Protein AF-A0A0U2ITM9-F1 (afdb_monomer)

Organism: Spalax judaei (NCBI:txid134510)

Solvent-accessible surface area (backbone atoms only — not comparable to full-atom values): 8052 Å² total; per-residue (Å²): 126,64,65,69,54,46,53,53,51,31,52,51,23,56,76,69,66,37,64,71,53,34,49,55,42,42,57,52,49,64,75,64,62,39,60,69,48,23,66,60,51,23,54,50,21,56,75,72,66,37,63,68,51,22,51,52,30,45,52,49,44,23,64,41,36,82,60,22,56,73,24,70,60,50,61,69,50,51,72,68,57,48,34,59,58,56,51,43,88,75,53,60,61,96,44,72,66,56,58,50,51,36,53,51,51,45,28,64,75,43,50,86,76,33,54,76,48,46,63,58,42,53,68,35,34,67,58,89,80,48,57,68,69,58,53,53,53,50,54,65,69,49,86,118

Sequence (144 aa):
MGEKCVLHVMNGAVMYQIDSVVRACSDFLVQQLDPSNAIGIANFAEQIGCSELHQRAREYICMHFGEVAKQEEFFNLSHCQLATLISRDDLNVRCESEVFHACINWVKYDCEQRRFYVQALLRAVRCHSLTPHFLQMQLQKCEI

Foldseek 3Di:
DPLVVLLVQLLVCLVVVVVVSVVVSLVVVLVVQDLQCLLVQLVSCVVSVNVVSNVSSLLVCLQCVLSNLPYPSLLVDDLVRLLVSQLDPSRPDPALVSNLVSLVVSCVVPVVPCVVSNVVSVVSHPCVRPDVVVVVVVCVVPPD

Secondary structure (DSSP, 8-state):
-HHHHHHHHHHHHHHTT-HHHHHHHHHHHHHT--TTTHHHHHHHHHHTT-HHHHHHHHHHHHHTHHHHTTSHHHHTS-HHHHHHHHT-TT---S-HHHHHHHHHHHHHHTHHHHHHHHHHHHHHS-TTTS-HHHHHHHHHHS--

InterPro domains:
  IPR011333 SKP1/BTB/POZ domain superfamily [G3DSA:3.30.710.10] (1-62)
  IPR011705 BTB/Kelch-associated [PF07707] (38-138)
  IPR011705 BTB/Kelch-associated [SM00875] (38-140)
  IPR047098 Kelch-like ECH-associated protein 1, BACK domain [cd18458] (32-122)

Nearest PDB structures (foldseek):
  8h37-assembly1_A  TM=8.378E-01  e=8.425E-07  Homo sapiens
  8h37-assembly1_P  TM=8.377E-01  e=1.384E-06  Homo sapiens
  4ap2-assembly1_A  TM=8.175E-01  e=2.771E-06  Homo sapiens
  3i3n-assembly1_A  TM=8.197E-01  e=1.355E-05  Homo sapiens
  4apf-assembly1_A-2  TM=8.032E-01  e=1.737E-05  Homo sapiens

Structure (mmCIF, N/CA/C/O backbone):
data_AF-A0A0U2ITM9-F1
#
_entry.id   AF-A0A0U2ITM9-F1
#
loop_
_atom_site.group_PDB
_atom_site.id
_atom_site.type_symbol
_atom_site.label_atom_id
_atom_site.label_alt_id
_atom_site.label_comp_id
_atom_site.label_asym_id
_atom_site.label_entity_id
_atom_site.label_seq_id
_atom_site.pdbx_PDB_ins_code
_atom_site.Cartn_x
_atom_site.Cartn_y
_atom_site.Cartn_z
_atom_site.occupancy
_atom_site.B_iso_or_equiv
_atom_site.auth_seq_id
_atom_site.auth_comp_id
_atom_site.auth_asym_id
_atom_site.auth_atom_id
_atom_site.pdbx_PDB_model_num
ATOM 1 N N . MET A 1 1 ? -3.494 18.457 8.605 1.00 48.06 1 MET A N 1
ATOM 2 C CA . MET A 1 1 ? -3.640 18.493 10.086 1.00 48.06 1 MET A CA 1
ATOM 3 C C . MET A 1 1 ? -4.738 17.559 10.613 1.00 48.06 1 MET A C 1
ATOM 5 O O . MET A 1 1 ? -4.616 17.143 11.755 1.00 48.06 1 MET A O 1
ATOM 9 N N . GLY A 1 2 ? -5.762 17.191 9.826 1.00 60.25 2 GLY A N 1
ATOM 10 C CA . GLY A 1 2 ? -6.856 16.320 10.293 1.00 60.25 2 GLY A CA 1
ATOM 11 C C . GLY A 1 2 ? -6.502 14.834 10.450 1.00 60.25 2 GLY A C 1
ATOM 12 O O . GLY A 1 2 ? -6.857 14.238 11.461 1.00 60.25 2 GLY A O 1
ATOM 13 N N . GLU A 1 3 ? -5.751 14.244 9.514 1.00 65.06 3 GLU A N 1
ATOM 14 C CA . GLU A 1 3 ? -5.517 12.786 9.471 1.00 65.06 3 GLU A CA 1
ATOM 15 C C . GLU A 1 3 ? -4.821 12.243 10.725 1.00 65.06 3 GLU A C 1
ATOM 17 O O . GLU A 1 3 ? -5.311 11.303 11.342 1.00 65.06 3 GLU A O 1
ATOM 22 N N . LYS A 1 4 ? -3.734 12.879 11.186 1.00 69.50 4 LYS A N 1
ATOM 23 C CA . LYS A 1 4 ? -3.014 12.443 12.400 1.00 69.50 4 LYS A CA 1
ATOM 24 C C . LYS A 1 4 ? -3.885 12.474 13.662 1.00 69.50 4 LYS A C 1
ATOM 26 O O . LYS A 1 4 ? -3.723 11.620 14.529 1.00 69.50 4 LYS A O 1
ATOM 31 N N . CYS A 1 5 ? -4.815 13.425 13.765 1.00 79.06 5 CYS A N 1
ATOM 32 C CA . CYS A 1 5 ? -5.769 13.457 14.874 1.00 79.06 5 CYS A CA 1
ATOM 33 C C . CYS A 1 5 ? -6.749 12.284 14.798 1.00 79.06 5 CYS A C 1
ATOM 35 O O . CYS A 1 5 ? -7.004 11.648 15.817 1.00 79.06 5 CYS A O 1
ATOM 37 N N . VAL A 1 6 ? -7.253 11.963 13.603 1.00 81.06 6 VAL A N 1
ATOM 38 C CA . VAL A 1 6 ? -8.171 10.831 13.408 1.00 81.06 6 VAL A CA 1
ATOM 39 C C . VAL A 1 6 ? -7.485 9.506 1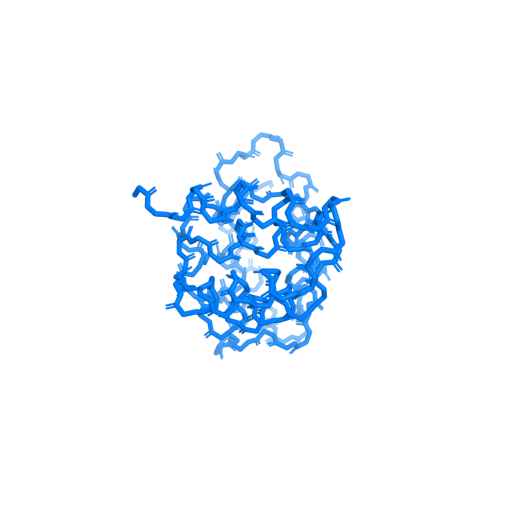3.736 1.00 81.06 6 VAL A C 1
ATOM 41 O O . VAL A 1 6 ? -8.082 8.684 14.423 1.00 81.06 6 VAL A O 1
ATOM 44 N N . LEU A 1 7 ? -6.215 9.324 13.356 1.00 81.75 7 LEU A N 1
ATOM 45 C CA . LEU A 1 7 ? -5.444 8.126 13.714 1.00 81.75 7 LEU A CA 1
ATOM 46 C C . LEU A 1 7 ? -5.304 7.968 15.240 1.00 81.75 7 LEU A C 1
ATOM 48 O O . LEU A 1 7 ? -5.550 6.887 15.772 1.00 81.75 7 LEU A O 1
ATOM 52 N N . HIS A 1 8 ? -4.979 9.037 15.976 1.00 83.06 8 HIS A N 1
ATOM 53 C CA . HIS A 1 8 ? -4.902 8.970 17.442 1.00 83.06 8 HIS A CA 1
ATOM 54 C C . HIS A 1 8 ? -6.253 8.667 18.100 1.00 83.06 8 HIS A C 1
ATOM 56 O O . HIS A 1 8 ? -6.316 7.836 19.007 1.00 83.06 8 HIS A O 1
ATOM 62 N N . VAL A 1 9 ? -7.329 9.309 17.636 1.00 85.19 9 VAL A N 1
ATOM 63 C CA . VAL A 1 9 ? -8.685 9.059 18.150 1.00 85.19 9 VAL A CA 1
ATOM 64 C C . VAL A 1 9 ? -9.106 7.619 17.869 1.00 85.19 9 VAL A C 1
ATOM 66 O O . VAL A 1 9 ? -9.643 6.963 18.757 1.00 85.19 9 VAL A O 1
ATOM 69 N N . MET A 1 10 ? -8.808 7.102 16.676 1.00 82.25 10 MET A N 1
ATOM 70 C CA . MET A 1 10 ? -9.143 5.733 16.297 1.00 82.25 10 MET A CA 1
ATOM 71 C C . MET A 1 10 ? -8.368 4.706 17.124 1.00 82.25 10 MET A C 1
ATOM 73 O O . MET A 1 10 ? -8.965 3.743 17.591 1.00 82.25 10 MET A O 1
ATOM 77 N N . ASN A 1 11 ? -7.075 4.930 17.378 1.00 84.69 11 ASN A N 1
ATOM 78 C CA . ASN A 1 11 ? -6.280 4.053 18.243 1.00 84.69 11 ASN A CA 1
ATOM 79 C C . ASN A 1 11 ? -6.853 4.013 19.673 1.00 84.69 11 ASN A C 1
ATOM 81 O O . ASN A 1 11 ? -7.087 2.938 20.223 1.00 84.69 11 ASN A O 1
ATOM 85 N N . GLY A 1 12 ? -7.186 5.180 20.238 1.00 85.69 12 GLY A N 1
ATOM 86 C CA . GLY A 1 12 ? -7.871 5.256 21.530 1.00 85.69 12 GLY A CA 1
ATOM 87 C C . GLY A 1 12 ? -9.216 4.524 21.516 1.00 85.69 12 GLY A C 1
ATOM 88 O O . GLY A 1 12 ? -9.488 3.715 22.397 1.00 85.69 12 GLY A O 1
ATOM 89 N N . ALA A 1 13 ? -10.042 4.743 20.492 1.00 86.56 13 ALA A N 1
ATOM 90 C CA . ALA A 1 13 ? -11.339 4.084 20.363 1.00 86.56 13 ALA A CA 1
ATOM 91 C C . ALA A 1 13 ? -11.222 2.555 20.275 1.00 86.56 13 ALA A C 1
ATOM 93 O O . ALA A 1 13 ? -12.006 1.861 20.917 1.00 86.56 13 ALA A O 1
ATOM 94 N N . VAL A 1 14 ? -10.232 2.031 19.545 1.00 83.62 14 VAL A N 1
ATOM 95 C CA . VAL A 1 14 ? -9.943 0.589 19.498 1.00 83.62 14 VAL A CA 1
ATOM 96 C C . VAL A 1 14 ? -9.506 0.077 20.871 1.00 83.62 14 VAL A C 1
ATOM 98 O O . VAL A 1 14 ? -10.022 -0.938 21.334 1.00 83.62 14 VAL A O 1
ATOM 101 N N . MET A 1 15 ? -8.616 0.799 21.558 1.00 86.19 15 MET A N 1
ATOM 102 C CA . MET A 1 15 ? -8.139 0.433 22.897 1.00 86.19 15 MET A CA 1
ATOM 103 C C . MET A 1 15 ? -9.277 0.361 23.928 1.00 86.19 15 MET A C 1
ATOM 105 O O . MET A 1 15 ? -9.285 -0.534 24.771 1.00 86.19 15 MET A O 1
ATOM 109 N N . TYR A 1 16 ? -10.250 1.271 23.841 1.00 87.06 16 TYR A N 1
ATOM 110 C CA . TYR A 1 16 ? -11.433 1.309 24.708 1.00 87.06 16 TYR A CA 1
ATOM 111 C C . TYR A 1 16 ? -12.639 0.526 24.155 1.00 87.06 16 TYR A C 1
ATOM 113 O O . TYR A 1 16 ? -13.711 0.582 24.755 1.00 87.06 16 TYR A O 1
ATOM 121 N N . GLN A 1 17 ? -12.484 -0.196 23.037 1.00 82.12 17 GLN A N 1
ATOM 122 C CA . GLN A 1 17 ? -13.539 -0.985 22.379 1.00 82.12 17 GLN A CA 1
ATOM 123 C C . GLN A 1 17 ? -14.813 -0.181 22.052 1.00 82.12 17 GLN A C 1
ATOM 125 O O . GLN A 1 17 ? -15.940 -0.645 22.213 1.00 82.12 17 GLN A O 1
ATOM 130 N N . ILE A 1 18 ? -14.642 1.057 21.583 1.00 87.62 18 ILE A N 1
ATOM 131 C CA . ILE A 1 18 ? -15.742 1.939 21.177 1.00 87.62 18 ILE A CA 1
ATOM 132 C C . ILE A 1 18 ? -15.980 1.785 19.668 1.00 87.62 18 ILE A C 1
ATOM 134 O O . ILE A 1 18 ? -15.571 2.625 18.862 1.00 87.62 18 ILE A O 1
ATOM 138 N N . ASP A 1 19 ? -16.674 0.713 19.275 1.00 82.94 19 ASP A N 1
ATOM 139 C CA . ASP A 1 19 ? -16.913 0.352 17.865 1.00 82.94 19 ASP A CA 1
ATOM 140 C C . ASP A 1 19 ? -17.597 1.443 17.026 1.00 82.94 19 ASP A C 1
ATOM 142 O O . ASP A 1 19 ? -17.445 1.480 15.804 1.00 82.94 19 ASP A O 1
ATOM 146 N N . SER A 1 20 ? -18.384 2.321 17.653 1.00 85.88 20 SER A N 1
ATOM 147 C CA . SER A 1 20 ? -19.063 3.426 16.966 1.00 85.88 20 SER A CA 1
ATOM 148 C C . SER A 1 20 ? -18.078 4.477 16.452 1.00 85.88 20 SER A C 1
ATOM 150 O O . SER A 1 20 ? -18.219 4.957 15.328 1.00 85.88 20 SER A O 1
ATOM 152 N N . VAL A 1 21 ? -17.054 4.800 17.246 1.00 86.44 21 VAL A N 1
ATOM 153 C CA . VAL A 1 21 ? -16.011 5.764 16.873 1.00 86.44 21 VAL A CA 1
ATOM 154 C C . VAL A 1 21 ? -15.044 5.132 15.881 1.00 86.44 21 VAL A C 1
ATOM 156 O O . VAL A 1 21 ? -14.684 5.780 14.904 1.00 86.44 21 VAL A O 1
ATOM 159 N N . VAL A 1 22 ? -14.685 3.856 16.069 1.00 84.75 22 VAL A N 1
ATOM 160 C CA . VAL A 1 22 ? -13.828 3.126 15.119 1.00 84.75 22 VAL A CA 1
ATOM 161 C C . VAL A 1 22 ? -14.449 3.114 13.724 1.00 84.75 22 VAL A C 1
ATOM 163 O O . VAL A 1 22 ? -13.762 3.429 12.757 1.00 84.75 22 VAL A O 1
ATOM 166 N N . ARG A 1 23 ? -15.754 2.833 13.615 1.00 85.12 23 ARG A N 1
ATOM 167 C CA . ARG A 1 23 ? -16.469 2.880 12.331 1.00 85.12 23 ARG A CA 1
ATOM 168 C C . ARG A 1 23 ? -16.474 4.276 11.714 1.00 85.12 23 ARG A C 1
ATOM 170 O O . ARG A 1 23 ? -16.064 4.420 10.571 1.00 85.12 23 ARG A O 1
ATOM 177 N N . ALA A 1 24 ? -16.831 5.307 12.482 1.00 87.56 24 ALA A N 1
ATOM 178 C CA . ALA A 1 24 ? -16.843 6.682 11.980 1.00 87.56 24 ALA A CA 1
ATOM 179 C C . ALA A 1 24 ? -15.453 7.163 11.515 1.00 87.56 24 ALA A C 1
ATOM 181 O O . ALA A 1 24 ? -15.332 7.819 10.480 1.00 87.56 24 ALA A O 1
ATOM 182 N N . CYS A 1 25 ? -14.393 6.823 12.257 1.00 86.75 25 CYS A N 1
ATOM 183 C CA . CYS A 1 25 ? -13.018 7.131 11.870 1.00 86.75 25 CYS A CA 1
ATOM 184 C C . CYS A 1 25 ? -12.576 6.327 10.641 1.00 86.75 25 CYS A C 1
ATOM 186 O O . CYS A 1 25 ? -11.919 6.887 9.768 1.00 86.75 25 CYS A O 1
ATOM 188 N N . SER A 1 26 ? -12.957 5.050 10.550 1.00 87.06 26 SER A N 1
ATOM 189 C CA . SER A 1 26 ? -12.691 4.205 9.383 1.00 87.06 26 SER A CA 1
ATOM 190 C C . SER A 1 26 ? -13.345 4.778 8.126 1.00 87.06 26 SER A C 1
ATOM 192 O O . SER A 1 26 ? -12.657 4.969 7.128 1.00 87.06 26 SER A O 1
ATOM 194 N N . ASP A 1 27 ? -14.630 5.141 8.181 1.00 88.12 27 ASP A N 1
ATOM 195 C CA . ASP A 1 27 ? -15.337 5.770 7.057 1.00 88.12 27 ASP A CA 1
ATOM 196 C C . ASP A 1 27 ? -14.668 7.079 6.620 1.00 88.12 27 ASP A C 1
ATOM 198 O O . ASP A 1 27 ? -14.476 7.322 5.427 1.00 88.12 27 ASP A O 1
ATOM 202 N N . PHE A 1 28 ? -14.246 7.907 7.582 1.00 87.31 28 PHE A N 1
ATOM 203 C CA . PHE A 1 28 ? -13.514 9.136 7.285 1.00 87.31 28 PHE A CA 1
ATOM 204 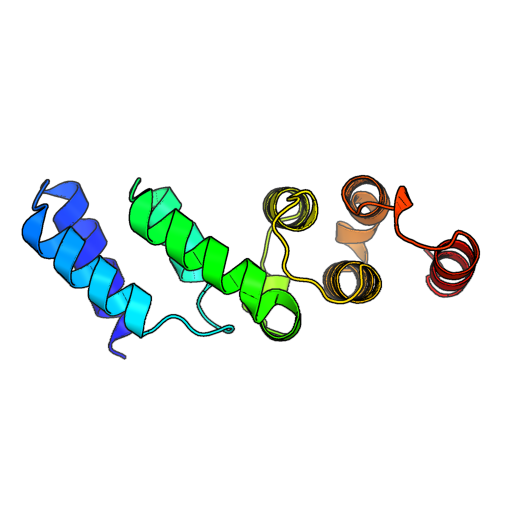C C . PHE A 1 28 ? -12.167 8.857 6.605 1.00 87.31 28 PHE A C 1
ATOM 206 O O . PHE A 1 28 ? -11.830 9.510 5.619 1.00 87.31 28 PHE A O 1
ATOM 213 N N . LEU A 1 29 ? -11.401 7.878 7.099 1.00 86.69 29 LEU A N 1
ATOM 214 C CA . LEU A 1 29 ? -10.111 7.503 6.514 1.00 86.69 29 LEU A CA 1
ATOM 215 C C . LEU A 1 29 ? -10.275 6.924 5.110 1.00 86.69 29 LEU A C 1
ATOM 217 O O . LEU A 1 29 ? -9.486 7.265 4.236 1.00 86.69 29 LEU A O 1
ATOM 221 N N . VAL A 1 30 ? -11.319 6.127 4.863 1.00 87.06 30 VAL A N 1
ATOM 222 C CA . VAL A 1 30 ? -11.635 5.619 3.518 1.00 87.06 30 VAL A CA 1
ATOM 223 C C . VAL A 1 30 ? -11.916 6.769 2.547 1.00 87.06 30 VAL A C 1
ATOM 225 O O . VAL A 1 30 ? -11.454 6.729 1.410 1.00 87.06 30 VAL A O 1
ATOM 228 N N . GLN A 1 31 ? -12.614 7.822 2.983 1.00 87.00 31 GLN A N 1
ATOM 229 C CA . GLN A 1 31 ? -12.859 9.012 2.155 1.00 87.00 31 GLN A CA 1
ATOM 230 C C . GLN A 1 31 ? -11.622 9.898 1.944 1.00 87.00 31 GLN A C 1
ATOM 232 O O . GLN A 1 31 ? -11.630 10.747 1.055 1.00 87.00 31 GLN A O 1
ATOM 237 N N . GLN A 1 32 ? -10.584 9.743 2.765 1.00 87.06 32 GLN A N 1
ATOM 238 C CA . GLN A 1 32 ? -9.324 10.489 2.675 1.00 87.06 32 GLN A CA 1
ATOM 239 C C . GLN A 1 32 ? -8.171 9.643 2.108 1.00 87.06 32 GLN A C 1
ATOM 241 O O . GLN A 1 32 ? -7.022 10.083 2.152 1.00 87.06 32 GLN A O 1
ATOM 246 N N . LEU A 1 33 ? -8.455 8.443 1.586 1.00 87.69 33 LEU A N 1
ATOM 247 C CA . LEU A 1 33 ? -7.454 7.603 0.931 1.00 87.69 33 LEU A CA 1
ATOM 248 C C . LEU A 1 33 ? -6.883 8.317 -0.297 1.00 87.69 33 LEU A C 1
ATOM 250 O O . LEU A 1 33 ? -7.601 8.634 -1.247 1.00 87.69 33 LEU A O 1
ATOM 254 N N . ASP A 1 34 ? -5.573 8.516 -0.268 1.00 89.31 34 ASP A N 1
ATOM 255 C CA . ASP A 1 34 ? -4.768 9.140 -1.308 1.00 89.31 34 ASP A CA 1
ATOM 256 C C . ASP A 1 34 ? -3.558 8.241 -1.617 1.00 89.31 34 ASP A C 1
ATOM 258 O O . ASP A 1 34 ? -3.064 7.545 -0.722 1.00 89.31 34 ASP A O 1
ATOM 262 N N . PRO A 1 35 ? -3.015 8.233 -2.848 1.00 85.81 35 PRO A N 1
ATOM 263 C CA . PRO A 1 35 ? -1.853 7.408 -3.170 1.00 85.81 35 PRO A CA 1
ATOM 264 C C . PRO A 1 35 ? -0.648 7.669 -2.258 1.00 85.81 35 PRO A C 1
ATOM 266 O O . PRO A 1 35 ? 0.176 6.77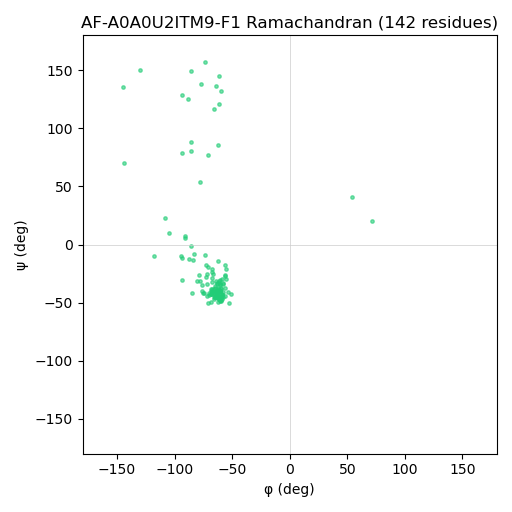6 -2.063 1.00 85.81 35 PRO A O 1
ATOM 269 N N . SER A 1 36 ? -0.559 8.877 -1.697 1.00 86.88 36 SER A N 1
ATOM 270 C CA . SER A 1 36 ? 0.531 9.314 -0.827 1.00 86.88 36 SER A CA 1
ATOM 271 C C . SER A 1 36 ? 0.418 8.791 0.604 1.00 86.88 36 SER A C 1
ATOM 273 O O . SER A 1 36 ? 1.453 8.679 1.247 1.00 86.88 36 SER A O 1
ATOM 275 N N . ASN A 1 37 ? -0.796 8.484 1.091 1.00 87.19 37 ASN A N 1
ATOM 276 C CA . ASN A 1 37 ? -1.074 8.092 2.485 1.00 87.19 37 ASN A CA 1
ATOM 277 C C . ASN A 1 37 ? -1.651 6.667 2.633 1.00 87.19 37 ASN A C 1
ATOM 279 O O . ASN A 1 37 ? -1.778 6.148 3.747 1.00 87.19 37 ASN A O 1
ATOM 283 N N . ALA A 1 38 ? -2.035 6.025 1.523 1.00 88.44 38 ALA A N 1
ATOM 284 C CA . ALA A 1 38 ? -2.773 4.767 1.553 1.00 88.44 38 ALA A CA 1
ATOM 285 C C . ALA A 1 38 ? -1.970 3.627 2.196 1.00 88.44 38 ALA A C 1
ATOM 287 O O . ALA A 1 38 ? -2.543 2.785 2.892 1.00 88.44 38 ALA A O 1
ATOM 288 N N . ILE A 1 39 ? -0.646 3.611 2.010 1.00 87.06 39 ILE A N 1
ATOM 289 C CA . ILE A 1 39 ? 0.249 2.618 2.620 1.00 87.06 39 ILE A CA 1
ATOM 290 C C . ILE A 1 39 ? 0.272 2.787 4.144 1.00 87.06 39 ILE A C 1
ATOM 292 O O . ILE A 1 39 ? 0.129 1.806 4.881 1.00 87.06 39 ILE A O 1
ATOM 296 N N . GLY A 1 40 ? 0.417 4.020 4.622 1.00 87.81 40 GLY A N 1
ATOM 297 C CA . GLY A 1 40 ? 0.394 4.372 6.034 1.00 87.81 40 GLY A CA 1
ATOM 298 C C . GLY A 1 40 ? -0.930 3.998 6.688 1.00 87.81 40 GLY A C 1
ATOM 299 O O . GLY A 1 40 ? -0.928 3.366 7.746 1.00 87.81 40 GLY A O 1
ATOM 300 N N . ILE A 1 41 ? -2.057 4.298 6.032 1.00 88.31 41 ILE A N 1
ATOM 301 C CA . ILE A 1 41 ? -3.395 3.918 6.510 1.00 88.31 41 ILE A CA 1
ATOM 302 C C . ILE A 1 41 ? -3.548 2.392 6.555 1.00 88.31 41 ILE A C 1
ATOM 304 O O . ILE A 1 41 ? -4.053 1.867 7.546 1.00 88.31 41 ILE A O 1
ATOM 308 N N . ALA A 1 42 ? -3.077 1.661 5.539 1.00 87.88 42 ALA A N 1
ATOM 309 C CA . ALA A 1 42 ? -3.142 0.199 5.519 1.00 87.88 42 ALA A CA 1
ATOM 310 C C . ALA A 1 42 ? -2.326 -0.435 6.659 1.00 87.88 42 ALA A C 1
ATOM 312 O O . ALA A 1 42 ? -2.828 -1.329 7.346 1.00 87.88 42 ALA A O 1
ATOM 313 N N . ASN A 1 43 ? -1.100 0.043 6.890 1.00 86.00 43 ASN A N 1
ATOM 314 C CA . ASN A 1 43 ? -0.252 -0.418 7.994 1.00 86.00 43 ASN A CA 1
ATOM 315 C C . ASN A 1 43 ? -0.865 -0.070 9.353 1.00 86.00 43 ASN A C 1
ATOM 317 O O . ASN A 1 43 ? -0.865 -0.890 10.268 1.00 86.00 43 ASN A O 1
ATOM 321 N N . PHE A 1 44 ? -1.426 1.132 9.486 1.00 85.75 44 PHE A N 1
ATOM 322 C CA . PHE A 1 44 ? -2.106 1.539 10.708 1.00 85.75 44 PHE A CA 1
ATOM 323 C C . PHE A 1 44 ? -3.320 0.654 10.998 1.00 85.75 44 PHE A C 1
ATOM 325 O O . PHE A 1 44 ? -3.473 0.173 12.117 1.00 85.75 44 PHE A O 1
ATOM 332 N N . ALA A 1 45 ? -4.145 0.386 9.983 1.00 87.62 45 ALA A N 1
ATOM 333 C CA . ALA A 1 45 ? -5.301 -0.495 10.090 1.00 87.62 45 ALA A CA 1
ATOM 334 C C . ALA A 1 45 ? -4.910 -1.922 10.513 1.00 87.62 45 ALA A C 1
ATOM 336 O O . ALA A 1 45 ? -5.613 -2.535 11.315 1.00 87.62 45 ALA A O 1
ATOM 337 N N . GLU A 1 46 ? -3.770 -2.425 10.030 1.00 86.00 46 GLU A N 1
ATOM 338 C CA . GLU A 1 46 ? -3.203 -3.708 10.462 1.00 86.00 46 GLU A CA 1
ATOM 339 C C . GLU A 1 46 ? -2.795 -3.679 11.943 1.00 86.00 46 GLU A C 1
ATOM 341 O O . GLU A 1 46 ? -3.149 -4.587 12.693 1.00 86.00 46 GLU A O 1
ATOM 346 N N . GLN A 1 47 ? -2.128 -2.609 12.394 1.00 85.00 47 GLN A N 1
ATOM 347 C CA . GLN A 1 47 ? -1.675 -2.461 13.784 1.00 85.00 47 GLN A CA 1
ATOM 348 C C . GLN A 1 47 ? -2.820 -2.428 14.799 1.00 85.00 47 GLN A C 1
ATOM 350 O O . GLN A 1 47 ? -2.693 -2.988 15.886 1.00 85.00 47 GLN A O 1
ATOM 355 N N . ILE A 1 48 ? -3.932 -1.779 14.458 1.00 84.00 48 ILE A N 1
ATOM 356 C CA . ILE A 1 48 ? -5.111 -1.712 15.332 1.00 84.00 48 ILE A CA 1
ATOM 357 C C . ILE A 1 48 ? -6.054 -2.916 15.161 1.00 84.00 48 ILE A C 1
ATOM 359 O O . ILE A 1 48 ? -7.091 -2.975 15.816 1.00 84.00 48 ILE A O 1
ATOM 363 N N . GLY A 1 49 ? -5.747 -3.848 14.253 1.00 83.50 49 GLY A N 1
ATOM 364 C CA . GLY A 1 49 ? -6.595 -5.008 13.965 1.00 83.50 49 GLY A CA 1
ATOM 365 C C . GLY A 1 49 ? -7.900 -4.684 13.224 1.00 83.50 49 GLY A C 1
ATOM 366 O O . GLY A 1 49 ? -8.834 -5.483 13.248 1.00 83.50 49 GLY A O 1
ATOM 367 N N . CYS A 1 50 ? -7.995 -3.532 12.553 1.00 85.69 50 CYS A N 1
ATOM 368 C CA . CYS A 1 50 ? -9.176 -3.144 11.784 1.00 85.69 50 CYS A CA 1
ATOM 369 C C . CYS A 1 50 ? -9.104 -3.728 10.366 1.00 85.69 50 CYS A C 1
ATOM 371 O O . CYS A 1 50 ? -8.614 -3.095 9.426 1.00 85.69 50 CYS A O 1
ATOM 373 N N . SER A 1 51 ? -9.603 -4.955 10.204 1.00 86.12 51 SER A N 1
ATOM 374 C CA . SER A 1 51 ? -9.532 -5.681 8.930 1.00 86.12 51 SER A CA 1
ATOM 375 C C . SER A 1 51 ? -10.300 -5.001 7.792 1.00 86.12 51 SER A C 1
ATOM 377 O O . SER A 1 51 ? -9.862 -5.070 6.648 1.00 86.12 51 SER A O 1
ATOM 379 N N . GLU A 1 52 ? -11.414 -4.324 8.085 1.00 86.88 52 GLU A N 1
ATOM 380 C CA . GLU A 1 52 ? -12.241 -3.667 7.064 1.00 86.88 52 GLU A CA 1
ATOM 381 C C . GLU A 1 52 ? -11.521 -2.470 6.427 1.00 86.88 52 GLU A C 1
ATOM 383 O O . GLU A 1 52 ? -11.394 -2.404 5.203 1.00 86.88 52 GLU A O 1
ATOM 388 N N . LEU A 1 53 ? -10.964 -1.574 7.251 1.00 87.69 53 LEU A N 1
ATOM 389 C CA . LEU A 1 53 ? -10.154 -0.456 6.768 1.00 87.69 53 LEU A CA 1
ATOM 390 C C . LEU A 1 53 ? -8.900 -0.953 6.046 1.00 87.69 53 LEU A C 1
ATOM 392 O O . LEU A 1 53 ? -8.550 -0.433 4.989 1.00 87.69 53 LEU A O 1
ATOM 396 N N . HIS A 1 54 ? -8.243 -1.979 6.595 1.00 87.50 54 HIS A N 1
ATOM 397 C CA . HIS A 1 54 ? -7.055 -2.568 5.987 1.00 87.50 54 HIS A CA 1
ATOM 398 C C . HIS A 1 54 ? -7.360 -3.118 4.590 1.00 87.50 54 HIS A C 1
ATOM 400 O O . HIS A 1 54 ? -6.623 -2.844 3.645 1.00 87.50 54 HIS A O 1
ATOM 406 N N . GLN A 1 55 ? -8.469 -3.844 4.434 1.00 86.38 55 GLN A N 1
ATOM 407 C CA . GLN A 1 55 ? -8.902 -4.371 3.142 1.00 86.38 55 GLN A CA 1
ATOM 408 C C . GLN A 1 55 ? -9.198 -3.239 2.147 1.00 86.38 55 GLN A C 1
ATOM 410 O O . GLN A 1 55 ? -8.692 -3.276 1.027 1.00 86.38 55 GLN A O 1
ATOM 415 N N . ARG A 1 56 ? -9.926 -2.195 2.563 1.00 87.56 56 ARG A N 1
ATOM 416 C CA . ARG A 1 56 ? -10.263 -1.045 1.701 1.00 87.56 56 ARG A CA 1
ATOM 417 C C . ARG A 1 56 ? -9.041 -0.242 1.268 1.00 87.56 56 ARG A C 1
ATOM 419 O O . ARG A 1 56 ? -8.903 0.081 0.091 1.00 87.56 56 ARG A O 1
ATOM 426 N N . ALA A 1 57 ? -8.132 0.044 2.198 1.00 89.06 57 ALA A N 1
ATOM 427 C CA . ALA A 1 57 ? -6.881 0.728 1.891 1.00 89.06 57 ALA A CA 1
ATOM 428 C C . ALA A 1 57 ? -6.035 -0.091 0.905 1.00 89.06 57 ALA A C 1
ATOM 430 O O . ALA A 1 57 ? -5.457 0.456 -0.030 1.00 89.06 57 ALA A O 1
ATOM 431 N N . ARG A 1 58 ? -6.011 -1.421 1.052 1.00 85.00 58 ARG A N 1
ATOM 432 C CA . ARG A 1 58 ? -5.304 -2.308 0.119 1.00 85.00 58 ARG A CA 1
ATOM 433 C C . ARG A 1 58 ? -5.935 -2.361 -1.259 1.00 85.00 58 ARG A C 1
ATOM 435 O O . ARG A 1 58 ? -5.198 -2.311 -2.237 1.00 85.00 58 ARG A O 1
ATOM 442 N N . GLU A 1 59 ? -7.258 -2.441 -1.345 1.00 85.25 59 GLU A N 1
ATOM 443 C CA . GLU A 1 59 ? -7.981 -2.359 -2.620 1.00 85.25 59 GLU A CA 1
ATOM 444 C C . GLU A 1 59 ? -7.635 -1.058 -3.349 1.00 85.25 59 GLU A C 1
ATOM 446 O O . GLU A 1 59 ? -7.301 -1.086 -4.533 1.00 85.25 59 GLU A O 1
ATOM 451 N N . TYR A 1 60 ? -7.603 0.060 -2.619 1.00 87.75 60 TYR A N 1
ATOM 452 C CA . TYR A 1 60 ? -7.188 1.350 -3.159 1.00 87.75 60 TYR A CA 1
ATOM 453 C C . TYR A 1 60 ? -5.737 1.336 -3.661 1.00 87.75 60 TYR A C 1
ATOM 455 O O . TYR A 1 60 ? -5.477 1.761 -4.788 1.00 87.75 60 TYR A O 1
ATOM 463 N N . ILE A 1 61 ? -4.796 0.798 -2.872 1.00 85.06 61 ILE A N 1
ATOM 464 C CA . ILE A 1 61 ? -3.390 0.667 -3.290 1.00 85.06 61 ILE A CA 1
ATOM 465 C C . ILE A 1 61 ? -3.279 -0.183 -4.556 1.00 85.06 61 ILE A C 1
ATOM 467 O O . ILE A 1 61 ? -2.550 0.189 -5.470 1.00 85.06 61 ILE A O 1
ATOM 471 N N . CYS A 1 62 ? -4.007 -1.297 -4.641 1.00 79.50 62 CYS A N 1
ATOM 472 C CA . CYS A 1 62 ? -4.006 -2.147 -5.827 1.00 79.50 62 CYS A CA 1
ATOM 473 C C . CYS A 1 62 ? -4.579 -1.426 -7.053 1.00 79.50 62 CYS A C 1
ATOM 475 O O . CYS A 1 62 ? -4.030 -1.569 -8.144 1.00 79.50 62 CYS A O 1
ATOM 477 N N . MET A 1 63 ? -5.649 -0.641 -6.887 1.00 82.81 63 MET A N 1
ATOM 478 C CA . MET A 1 63 ? -6.271 0.131 -7.970 1.00 82.81 63 MET A CA 1
ATOM 479 C C . MET A 1 63 ? -5.393 1.282 -8.472 1.00 82.81 63 MET A C 1
ATOM 481 O O . MET A 1 63 ? -5.346 1.529 -9.677 1.00 82.81 63 MET A O 1
ATOM 485 N N . HIS A 1 64 ? -4.691 1.961 -7.564 1.00 84.31 64 HIS A N 1
ATOM 486 C CA . HIS A 1 64 ? -3.864 3.138 -7.848 1.00 84.31 64 HIS A CA 1
ATOM 487 C C . HIS A 1 64 ? -2.359 2.851 -7.761 1.00 84.31 64 HIS A C 1
ATOM 489 O O . HIS A 1 64 ? -1.558 3.773 -7.591 1.00 84.31 64 HIS A O 1
ATOM 495 N N . PHE A 1 65 ? -1.958 1.586 -7.917 1.00 82.44 65 PHE A N 1
ATOM 496 C CA . PHE A 1 65 ? -0.584 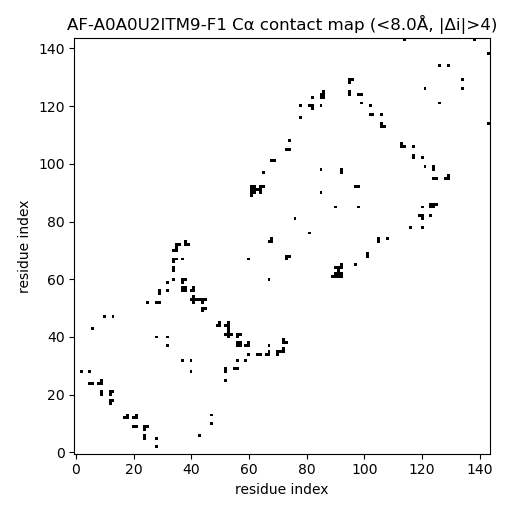1.137 -7.681 1.00 82.44 65 PHE A CA 1
ATOM 497 C C . PHE A 1 65 ? 0.459 1.953 -8.454 1.00 82.44 65 PHE A C 1
ATOM 499 O O . PHE A 1 65 ? 1.491 2.305 -7.894 1.00 82.44 65 PHE A O 1
ATOM 506 N N . GLY A 1 66 ? 0.181 2.308 -9.714 1.00 81.50 66 GLY A N 1
ATOM 507 C CA . GLY A 1 66 ? 1.104 3.095 -10.541 1.00 81.50 66 GLY A CA 1
ATOM 508 C C . GLY A 1 66 ? 1.420 4.488 -9.978 1.00 81.50 66 GLY A C 1
ATOM 509 O O . GLY A 1 66 ? 2.536 4.977 -10.151 1.00 81.50 66 GLY A O 1
ATOM 510 N N . GLU A 1 67 ? 0.475 5.109 -9.267 1.00 85.44 67 GLU A N 1
ATOM 511 C CA . GLU A 1 67 ? 0.699 6.390 -8.588 1.00 85.44 67 GLU A CA 1
ATOM 512 C C . GLU A 1 67 ? 1.323 6.178 -7.208 1.00 85.44 67 GLU A C 1
ATOM 514 O O . GLU A 1 67 ? 2.282 6.866 -6.868 1.00 85.44 67 GLU A O 1
ATOM 519 N N . VAL A 1 68 ? 0.852 5.179 -6.453 1.00 86.06 68 VAL A N 1
ATOM 520 C CA . VAL A 1 68 ? 1.397 4.816 -5.131 1.00 86.06 68 VAL A CA 1
ATOM 521 C C . VAL A 1 68 ? 2.885 4.465 -5.223 1.00 86.06 68 VAL A C 1
ATOM 523 O O . VAL A 1 68 ? 3.679 4.903 -4.396 1.00 86.06 68 VAL A O 1
ATOM 526 N N . ALA A 1 69 ? 3.295 3.739 -6.264 1.00 83.25 69 ALA A N 1
ATOM 527 C CA . ALA A 1 69 ? 4.681 3.336 -6.503 1.00 83.25 69 ALA A CA 1
ATOM 528 C C . ALA A 1 69 ? 5.654 4.511 -6.723 1.00 83.25 69 ALA A C 1
ATOM 530 O O . ALA A 1 69 ? 6.870 4.314 -6.693 1.00 83.25 69 ALA A O 1
ATOM 531 N N . LYS A 1 70 ? 5.140 5.723 -6.969 1.00 84.06 70 LYS A N 1
ATOM 532 C CA . LYS A 1 70 ? 5.939 6.948 -7.123 1.00 84.06 70 LYS A CA 1
ATOM 533 C C . LYS A 1 70 ? 6.079 7.731 -5.816 1.00 84.06 70 LYS A C 1
ATOM 535 O O . LYS A 1 70 ? 6.880 8.660 -5.769 1.00 84.06 70 LYS A O 1
ATOM 540 N N . GLN A 1 71 ? 5.310 7.385 -4.786 1.00 87.56 71 GLN A N 1
ATOM 541 C CA . GLN A 1 71 ? 5.249 8.132 -3.533 1.00 87.56 71 GLN A CA 1
ATOM 542 C C . GLN A 1 71 ? 6.348 7.708 -2.559 1.00 87.56 71 GLN A C 1
ATOM 544 O O . GLN A 1 71 ? 6.751 6.546 -2.517 1.00 87.56 71 GLN A O 1
ATOM 549 N N . GLU A 1 72 ? 6.801 8.643 -1.722 1.00 82.75 72 GLU A N 1
ATOM 550 C CA . GLU A 1 72 ? 7.845 8.406 -0.710 1.00 82.75 72 GLU A CA 1
ATOM 551 C C . GLU A 1 72 ? 7.479 7.288 0.280 1.00 82.75 72 GLU A C 1
ATOM 553 O O . GLU A 1 72 ? 8.344 6.507 0.683 1.00 82.75 72 GLU A O 1
ATOM 558 N N . GLU A 1 73 ? 6.196 7.142 0.627 1.00 82.75 73 GLU A N 1
ATOM 559 C CA . GLU A 1 73 ? 5.724 6.047 1.485 1.00 82.75 73 GLU A CA 1
ATOM 560 C C . GLU A 1 73 ? 6.038 4.661 0.911 1.00 82.75 73 GLU A C 1
ATOM 562 O O . GLU A 1 73 ? 6.359 3.742 1.667 1.00 82.75 73 GLU A O 1
ATOM 567 N N . PHE A 1 74 ? 6.032 4.511 -0.414 1.00 85.31 74 PHE A N 1
ATOM 568 C CA . PHE A 1 74 ? 6.394 3.255 -1.063 1.00 85.31 74 PHE A CA 1
ATOM 569 C C . PHE A 1 74 ? 7.878 2.926 -0.881 1.00 85.31 74 PHE A C 1
ATOM 571 O O . PHE A 1 74 ? 8.231 1.786 -0.583 1.00 85.31 74 PHE A O 1
ATOM 578 N N . PHE A 1 75 ? 8.761 3.922 -0.987 1.00 81.75 75 PHE A N 1
ATOM 579 C CA . PHE A 1 75 ? 1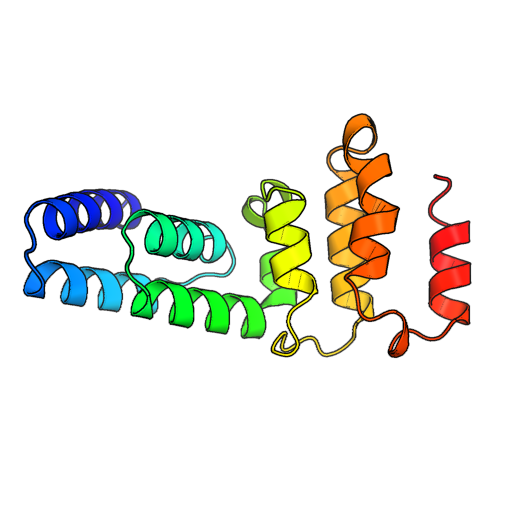0.207 3.751 -0.784 1.00 81.75 75 PHE A CA 1
ATOM 580 C C . PHE A 1 75 ? 10.582 3.414 0.665 1.00 81.75 75 PHE A C 1
ATOM 582 O O . PHE A 1 75 ? 11.620 2.783 0.903 1.00 81.75 75 PHE A O 1
ATOM 589 N N . ASN A 1 76 ? 9.717 3.784 1.611 1.00 83.69 76 ASN A N 1
ATOM 590 C CA . ASN A 1 76 ? 9.843 3.469 3.033 1.00 83.69 76 ASN A CA 1
ATOM 591 C C . ASN A 1 76 ? 9.315 2.075 3.412 1.00 83.69 76 ASN A C 1
ATOM 593 O O . ASN A 1 76 ? 9.542 1.633 4.540 1.00 83.69 76 ASN A O 1
ATOM 597 N N . LEU A 1 77 ? 8.648 1.357 2.500 1.00 81.44 77 LEU A N 1
ATOM 598 C CA . LEU A 1 77 ? 8.217 -0.017 2.755 1.00 81.44 77 LEU A CA 1
ATOM 599 C C . LEU A 1 77 ? 9.406 -0.941 3.016 1.00 81.44 77 LEU A C 1
ATOM 601 O O . LEU A 1 77 ? 10.453 -0.828 2.380 1.00 81.44 77 LEU A O 1
ATOM 605 N N . SER A 1 78 ? 9.212 -1.914 3.905 1.00 81.50 78 SER A N 1
ATOM 606 C CA . SER A 1 78 ? 10.160 -3.016 4.092 1.00 81.50 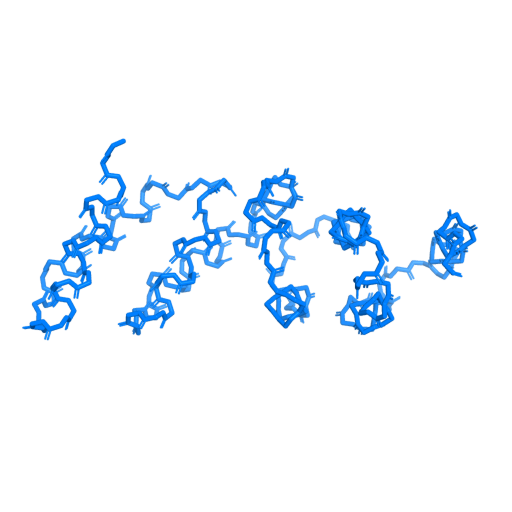78 SER A CA 1
ATOM 607 C C . SER A 1 78 ? 10.102 -4.016 2.930 1.00 81.50 78 SER A C 1
ATOM 609 O O . SER A 1 78 ? 9.076 -4.158 2.263 1.00 81.50 78 SER A O 1
ATOM 611 N N . HIS A 1 79 ? 11.182 -4.779 2.723 1.00 78.19 79 HIS A N 1
ATOM 612 C CA . HIS A 1 79 ? 11.230 -5.816 1.685 1.00 78.19 79 HIS A CA 1
ATOM 613 C C . HIS A 1 79 ? 10.099 -6.851 1.833 1.00 78.19 79 HIS A C 1
ATOM 615 O O . HIS A 1 79 ? 9.527 -7.263 0.829 1.00 78.19 79 HIS A O 1
ATOM 621 N N . CYS A 1 80 ? 9.731 -7.232 3.064 1.00 78.62 80 CYS A N 1
ATOM 622 C CA . CYS A 1 80 ? 8.623 -8.155 3.336 1.00 78.62 80 CYS A CA 1
ATOM 623 C C . CYS A 1 80 ? 7.268 -7.579 2.915 1.00 78.62 80 CYS A C 1
ATOM 625 O O . CYS A 1 80 ? 6.466 -8.275 2.289 1.00 78.62 80 CYS A O 1
ATOM 627 N N . GLN A 1 81 ? 7.005 -6.311 3.250 1.00 79.56 81 GLN A N 1
ATOM 628 C CA . GLN A 1 81 ? 5.759 -5.642 2.874 1.00 79.56 81 GLN A CA 1
ATOM 629 C C . GLN A 1 81 ? 5.670 -5.480 1.361 1.00 79.56 81 GLN A C 1
ATOM 631 O O . GLN A 1 81 ? 4.644 -5.820 0.777 1.00 79.56 81 GLN A O 1
ATOM 636 N N . LEU A 1 82 ? 6.760 -5.041 0.723 1.00 81.62 82 LEU A N 1
ATOM 637 C CA . LEU A 1 82 ? 6.826 -4.915 -0.727 1.00 81.62 82 LEU A CA 1
ATOM 638 C C . LEU A 1 82 ? 6.620 -6.272 -1.411 1.00 81.62 82 LEU A C 1
ATOM 640 O O . LEU A 1 82 ? 5.783 -6.368 -2.299 1.00 81.62 82 LEU A O 1
ATOM 644 N N . ALA A 1 83 ? 7.312 -7.325 -0.963 1.00 76.50 83 ALA A N 1
ATOM 645 C CA . ALA A 1 83 ? 7.158 -8.681 -1.490 1.00 76.50 83 ALA A CA 1
ATOM 646 C C . ALA A 1 83 ? 5.714 -9.191 -1.353 1.00 76.50 83 ALA A C 1
ATOM 648 O O . ALA A 1 83 ? 5.159 -9.746 -2.296 1.00 76.50 83 ALA A O 1
ATOM 649 N N . THR A 1 84 ? 5.078 -8.952 -0.204 1.00 77.38 84 THR A N 1
ATOM 650 C CA . THR A 1 84 ? 3.672 -9.322 0.030 1.00 77.38 84 THR A CA 1
ATOM 651 C C . THR A 1 84 ? 2.725 -8.543 -0.876 1.00 77.38 84 THR A C 1
ATOM 653 O O . THR A 1 84 ? 1.701 -9.074 -1.303 1.00 77.38 84 THR A O 1
ATOM 656 N N . LEU A 1 85 ? 3.046 -7.279 -1.152 1.00 77.44 85 LEU A N 1
ATOM 657 C CA . LEU A 1 85 ? 2.249 -6.417 -2.008 1.00 77.44 85 LEU A CA 1
ATOM 658 C C . LEU A 1 85 ? 2.346 -6.855 -3.474 1.00 77.44 85 LEU A C 1
ATOM 660 O O . LEU A 1 85 ? 1.310 -7.094 -4.081 1.00 77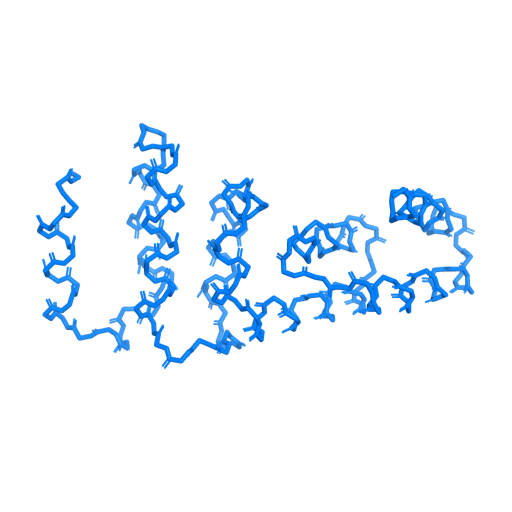.44 85 LEU A O 1
ATOM 664 N N . ILE A 1 86 ? 3.561 -7.051 -3.998 1.00 74.31 86 ILE A N 1
ATOM 665 C CA . ILE A 1 86 ? 3.815 -7.472 -5.391 1.00 74.31 86 ILE A CA 1
ATOM 666 C C . ILE A 1 86 ? 3.451 -8.934 -5.672 1.00 74.31 86 ILE A C 1
ATOM 668 O O . ILE A 1 86 ? 3.136 -9.270 -6.806 1.00 74.31 86 ILE A O 1
ATOM 672 N N . SER A 1 87 ? 3.459 -9.799 -4.654 1.00 69.56 87 SER A N 1
ATOM 673 C CA . SER A 1 87 ? 3.067 -11.207 -4.793 1.00 69.56 87 SER A CA 1
ATOM 674 C C . SER A 1 87 ? 1.553 -11.402 -4.951 1.00 69.56 87 SER A C 1
ATOM 676 O O . SER A 1 87 ? 1.116 -12.528 -5.192 1.00 69.56 87 SER A O 1
ATOM 678 N N . ARG A 1 88 ? 0.733 -10.359 -4.769 1.00 65.81 88 ARG A N 1
ATOM 679 C CA . ARG A 1 88 ? -0.732 -10.468 -4.829 1.00 65.81 88 ARG A CA 1
ATOM 680 C C . ARG A 1 88 ? -1.240 -10.560 -6.266 1.00 65.81 88 ARG A C 1
ATOM 682 O O . ARG A 1 88 ? -0.790 -9.841 -7.152 1.00 65.81 88 ARG A O 1
ATOM 689 N N . ASP A 1 89 ? -2.217 -11.433 -6.502 1.00 56.84 89 ASP A N 1
ATOM 690 C CA . ASP A 1 89 ? -2.929 -11.573 -7.786 1.00 56.84 89 ASP A CA 1
ATOM 691 C C . ASP A 1 89 ? -3.865 -10.416 -8.113 1.00 56.84 89 ASP A C 1
ATOM 693 O O . ASP A 1 89 ? -4.122 -10.159 -9.285 1.00 56.84 89 ASP A O 1
ATOM 697 N N . ASP A 1 90 ? -4.253 -9.649 -7.100 1.00 58.16 90 ASP A N 1
ATOM 698 C CA . ASP A 1 90 ? -5.266 -8.598 -7.211 1.00 58.16 90 ASP A CA 1
ATOM 699 C C . ASP A 1 90 ? -4.697 -7.209 -7.552 1.00 58.16 90 ASP A C 1
ATOM 701 O O . ASP A 1 90 ? -5.415 -6.209 -7.491 1.00 58.16 90 ASP A O 1
ATOM 705 N N . LEU A 1 91 ? -3.402 -7.104 -7.864 1.00 60.78 91 LEU A N 1
ATOM 706 C CA . LEU A 1 91 ? -2.814 -5.843 -8.310 1.00 60.78 91 LEU A CA 1
ATOM 707 C C . LEU A 1 91 ? -3.421 -5.460 -9.665 1.00 60.78 91 LEU A C 1
ATOM 709 O O . LEU A 1 91 ? -3.206 -6.146 -10.662 1.00 60.78 91 LEU A O 1
ATOM 713 N N . ASN A 1 92 ? -4.142 -4.335 -9.721 1.00 54.38 92 ASN A N 1
ATOM 714 C CA . ASN A 1 92 ? -4.715 -3.797 -10.957 1.00 54.38 92 ASN A CA 1
ATOM 715 C C . ASN A 1 92 ? -3.639 -3.077 -11.787 1.00 54.38 92 ASN A C 1
ATOM 717 O O . ASN A 1 92 ? -3.754 -1.901 -12.138 1.00 54.38 92 ASN A O 1
ATOM 721 N N . VAL A 1 93 ? -2.544 -3.778 -12.057 1.00 57.50 93 VAL A N 1
ATOM 722 C CA . VAL A 1 93 ? -1.443 -3.276 -12.868 1.00 57.50 93 VAL A CA 1
ATOM 723 C C . VAL A 1 93 ? -1.716 -3.606 -14.324 1.00 57.50 93 VAL A C 1
ATOM 725 O O . VAL A 1 93 ? -1.941 -4.755 -14.694 1.00 57.50 93 VAL A O 1
ATOM 728 N N . ARG A 1 94 ? -1.698 -2.577 -15.175 1.00 53.66 94 ARG A N 1
ATOM 729 C CA . ARG A 1 94 ? -1.926 -2.741 -16.619 1.00 53.66 94 ARG A CA 1
ATOM 730 C C . ARG A 1 94 ? -0.827 -3.581 -17.266 1.00 53.66 94 ARG A C 1
ATOM 732 O O . ARG A 1 94 ? -1.093 -4.298 -18.225 1.00 53.66 94 ARG A O 1
ATOM 739 N N . CYS A 1 95 ? 0.386 -3.492 -16.718 1.00 60.94 95 CYS A N 1
ATOM 740 C CA . CYS A 1 95 ? 1.552 -4.254 -17.132 1.00 60.94 95 CYS A CA 1
ATOM 741 C C . CYS A 1 95 ? 2.417 -4.603 -15.912 1.00 60.94 95 CYS A C 1
ATOM 743 O O . CYS A 1 95 ? 2.769 -3.725 -15.125 1.00 60.94 95 CYS A O 1
ATOM 745 N N . GLU A 1 96 ? 2.881 -5.850 -15.825 1.00 69.81 96 GLU A N 1
ATOM 746 C CA . GLU A 1 96 ? 3.901 -6.292 -14.852 1.00 69.81 96 GLU A CA 1
ATOM 747 C C . GLU A 1 96 ? 5.201 -5.470 -14.932 1.00 69.81 96 GLU A C 1
ATOM 749 O O . GLU A 1 96 ? 5.959 -5.381 -13.968 1.00 69.81 96 GLU A O 1
ATOM 754 N N . SER A 1 97 ? 5.451 -4.804 -16.065 1.00 67.75 97 SER A N 1
ATOM 755 C CA . SER A 1 97 ? 6.567 -3.870 -16.221 1.00 67.75 97 SER A CA 1
ATOM 756 C C . SER A 1 97 ? 6.502 -2.686 -15.250 1.00 67.75 97 SER A C 1
ATOM 758 O O . SER A 1 97 ? 7.552 -2.177 -14.864 1.00 67.75 97 SER A O 1
ATOM 760 N N . GLU A 1 98 ? 5.307 -2.240 -14.840 1.00 72.38 98 GLU A N 1
ATOM 761 C CA . GLU A 1 98 ? 5.170 -1.170 -13.840 1.00 72.38 98 GLU A CA 1
ATOM 762 C C . GLU A 1 98 ? 5.583 -1.648 -12.447 1.00 72.38 98 GLU A C 1
ATOM 764 O O . GLU A 1 98 ? 6.319 -0.945 -11.756 1.00 72.38 98 GLU A O 1
ATOM 769 N N . VAL A 1 99 ? 5.197 -2.871 -12.069 1.00 76.56 99 VAL A N 1
ATOM 770 C CA . VAL A 1 99 ? 5.635 -3.508 -10.815 1.00 76.56 99 VAL A CA 1
ATOM 771 C C . VAL A 1 99 ? 7.148 -3.674 -10.812 1.00 76.56 99 VAL A C 1
ATOM 773 O O . VAL A 1 99 ? 7.813 -3.309 -9.845 1.00 76.56 99 VAL A O 1
ATOM 776 N N . PHE A 1 100 ? 7.710 -4.143 -11.927 1.00 74.81 100 PHE A N 1
ATOM 777 C CA . PHE A 1 100 ? 9.153 -4.274 -12.079 1.00 74.81 100 PHE A CA 1
ATOM 778 C C . PHE A 1 100 ? 9.869 -2.924 -11.922 1.00 74.81 100 PHE A C 1
ATOM 780 O O . PHE A 1 100 ? 10.816 -2.818 -11.143 1.00 74.81 100 PHE A O 1
ATOM 787 N N . HIS A 1 101 ? 9.413 -1.870 -12.608 1.00 77.25 101 HIS A N 1
ATOM 788 C CA . HIS A 1 101 ? 9.991 -0.530 -12.458 1.00 77.25 101 HIS A CA 1
ATOM 789 C C . HIS A 1 101 ? 9.873 -0.001 -11.025 1.00 77.25 101 HIS A C 1
ATOM 791 O O . HIS A 1 101 ? 10.835 0.582 -10.523 1.00 77.25 101 HIS A O 1
ATOM 797 N N . ALA A 1 102 ? 8.747 -0.240 -10.350 1.00 80.81 102 ALA A N 1
ATOM 798 C CA . ALA A 1 102 ? 8.563 0.125 -8.950 1.00 80.81 102 ALA A CA 1
ATOM 799 C C . ALA A 1 102 ? 9.581 -0.587 -8.044 1.00 80.81 102 ALA A C 1
ATOM 801 O O . ALA A 1 102 ? 10.252 0.066 -7.244 1.00 80.81 102 ALA A O 1
ATOM 802 N N . CYS A 1 103 ? 9.777 -1.899 -8.218 1.00 79.75 103 CYS A N 1
ATOM 803 C CA . CYS A 1 103 ? 10.785 -2.664 -7.481 1.00 79.75 103 CYS A CA 1
ATOM 804 C C . CYS A 1 103 ? 12.205 -2.149 -7.741 1.00 79.75 103 CYS A C 1
ATOM 806 O O . CYS A 1 103 ? 12.971 -1.962 -6.799 1.00 79.75 103 CYS A O 1
ATOM 808 N N . ILE A 1 104 ? 12.560 -1.882 -9.001 1.00 79.44 104 ILE A N 1
ATOM 809 C CA . ILE A 1 104 ? 13.881 -1.343 -9.346 1.00 79.44 104 ILE A CA 1
ATOM 810 C C . ILE A 1 104 ? 14.090 0.038 -8.727 1.00 79.44 104 ILE A C 1
ATOM 812 O O . ILE A 1 104 ? 15.155 0.291 -8.171 1.00 79.44 104 ILE A O 1
ATOM 816 N N . ASN A 1 105 ? 13.094 0.922 -8.779 1.00 83.00 105 ASN A N 1
ATOM 817 C CA . ASN A 1 105 ? 13.187 2.235 -8.144 1.00 83.00 105 ASN A CA 1
ATOM 818 C C . ASN A 1 105 ? 13.332 2.103 -6.620 1.00 83.00 105 ASN A C 1
ATOM 820 O O . ASN A 1 105 ? 14.161 2.792 -6.028 1.00 83.00 105 ASN A O 1
ATOM 824 N N . TRP A 1 106 ? 12.600 1.178 -5.994 1.00 85.25 106 TRP A N 1
ATOM 825 C CA . TRP A 1 106 ? 12.703 0.898 -4.559 1.00 85.25 106 TRP A CA 1
ATOM 826 C C . TRP A 1 106 ? 14.092 0.397 -4.146 1.00 85.25 106 TRP A C 1
ATOM 828 O O . TRP A 1 106 ? 14.604 0.778 -3.091 1.00 85.25 106 TRP A O 1
ATOM 838 N N . VAL A 1 107 ? 14.724 -0.424 -4.988 1.00 81.56 107 VAL A N 1
ATOM 839 C CA . VAL A 1 107 ? 16.103 -0.893 -4.787 1.00 81.56 107 VAL A CA 1
ATOM 840 C C . VAL A 1 107 ? 17.095 0.241 -5.021 1.00 81.56 107 VAL A C 1
ATOM 842 O O . VAL A 1 107 ? 18.015 0.406 -4.230 1.00 81.56 107 VAL A O 1
ATOM 845 N N . LYS A 1 108 ? 16.918 1.037 -6.083 1.00 80.44 108 LYS A N 1
ATOM 846 C CA . LYS A 1 108 ? 17.793 2.179 -6.397 1.00 80.44 108 LYS A CA 1
ATOM 847 C C . LYS A 1 108 ? 17.831 3.215 -5.278 1.00 80.44 108 LYS A C 1
ATOM 849 O O . LYS A 1 108 ? 18.857 3.866 -5.121 1.00 80.44 108 LYS A O 1
ATOM 854 N N . TYR A 1 109 ? 16.745 3.346 -4.520 1.00 81.75 109 TYR A N 1
ATOM 855 C CA . TYR A 1 109 ? 16.671 4.241 -3.369 1.00 81.75 109 TYR A CA 1
ATOM 856 C C . TYR A 1 109 ? 17.690 3.893 -2.267 1.00 81.75 109 TYR A C 1
ATOM 858 O O . TYR A 1 109 ? 18.215 4.792 -1.623 1.00 81.75 109 TYR A O 1
ATOM 866 N N . ASP A 1 110 ? 18.015 2.611 -2.078 1.00 76.75 110 ASP A N 1
ATOM 867 C CA . ASP A 1 110 ? 19.025 2.154 -1.112 1.00 76.75 110 ASP A CA 1
ATOM 868 C C . ASP A 1 110 ? 19.771 0.950 -1.701 1.00 76.75 110 ASP A C 1
ATOM 870 O O . ASP A 1 110 ? 19.566 -0.217 -1.353 1.00 76.75 110 ASP A O 1
ATOM 874 N N . CYS A 1 111 ? 20.581 1.247 -2.716 1.00 72.75 111 CYS A N 1
ATOM 875 C CA . CYS A 1 111 ? 21.185 0.231 -3.566 1.00 72.75 111 CYS A CA 1
ATOM 876 C C . CYS A 1 111 ? 22.200 -0.646 -2.830 1.00 72.75 111 CYS A C 1
ATOM 878 O O . CYS A 1 111 ? 22.402 -1.781 -3.247 1.00 72.75 111 CYS A O 1
ATOM 880 N N . GLU A 1 112 ? 22.819 -0.170 -1.750 1.00 73.69 112 GLU A N 1
ATOM 881 C CA . GLU A 1 112 ? 23.839 -0.928 -1.020 1.00 73.69 112 GLU A CA 1
ATOM 882 C C . GLU A 1 112 ? 23.225 -2.047 -0.174 1.00 73.69 112 GLU A C 1
ATOM 884 O O . GLU A 1 112 ? 23.726 -3.173 -0.184 1.00 73.69 112 GLU A O 1
ATOM 889 N N . GLN A 1 113 ? 22.103 -1.784 0.504 1.00 75.00 113 GLN A N 1
ATOM 890 C CA . GLN A 1 113 ? 21.451 -2.784 1.357 1.00 75.00 113 GLN A CA 1
ATOM 891 C C . GLN A 1 113 ? 20.356 -3.562 0.624 1.00 75.00 113 GLN A C 1
ATOM 893 O O . GLN A 1 113 ? 20.115 -4.736 0.925 1.00 75.00 113 GLN A O 1
ATOM 898 N N . ARG A 1 114 ? 19.684 -2.943 -0.358 1.00 76.50 114 ARG A N 1
ATOM 899 C CA . ARG A 1 114 ? 18.512 -3.545 -1.018 1.00 76.50 114 ARG A CA 1
ATOM 900 C C . ARG A 1 114 ? 18.848 -4.437 -2.211 1.00 76.50 114 ARG A C 1
ATOM 902 O O . ARG A 1 114 ? 17.991 -5.220 -2.626 1.00 76.50 114 ARG A O 1
ATOM 909 N N . ARG A 1 115 ? 20.091 -4.400 -2.713 1.00 71.12 115 ARG A N 1
ATOM 910 C CA . ARG A 1 115 ? 20.585 -5.232 -3.836 1.00 71.12 115 ARG A CA 1
ATOM 911 C C . ARG A 1 115 ? 20.300 -6.721 -3.639 1.00 71.12 115 ARG A C 1
ATOM 913 O O . ARG A 1 115 ? 19.855 -7.400 -4.558 1.00 71.12 115 ARG A O 1
ATOM 920 N N . PHE A 1 116 ? 20.506 -7.212 -2.419 1.00 72.94 116 PHE A N 1
ATOM 921 C CA . PHE A 1 116 ? 20.336 -8.623 -2.068 1.00 72.94 116 PHE A CA 1
ATOM 922 C C . PHE A 1 116 ? 18.873 -9.080 -2.131 1.00 72.94 116 PHE A C 1
ATOM 924 O O . PHE A 1 116 ? 18.598 -10.239 -2.438 1.00 72.94 116 PHE A O 1
ATOM 931 N N . TYR A 1 117 ? 17.923 -8.168 -1.905 1.00 74.31 117 TYR A N 1
ATOM 932 C CA . TYR A 1 117 ? 16.494 -8.471 -1.966 1.00 74.31 117 TYR A CA 1
ATOM 933 C C . TYR A 1 117 ? 15.931 -8.401 -3.385 1.00 74.31 117 TYR A C 1
ATOM 935 O O . TYR A 1 117 ? 14.842 -8.920 -3.610 1.00 74.31 117 TYR A O 1
ATOM 943 N N . VAL A 1 118 ? 16.663 -7.834 -4.354 1.00 73.00 118 VAL A N 1
ATOM 944 C CA . VAL A 1 118 ? 16.234 -7.758 -5.763 1.00 73.00 118 VAL A CA 1
ATOM 945 C C . VAL A 1 118 ? 15.838 -9.133 -6.276 1.00 73.00 118 VAL A C 1
ATOM 947 O O . VAL A 1 118 ? 14.748 -9.289 -6.806 1.00 73.00 118 VAL A O 1
ATOM 950 N N . GLN A 1 119 ? 16.681 -10.150 -6.083 1.00 69.44 119 GLN A N 1
ATOM 951 C CA . GLN A 1 119 ? 16.392 -11.500 -6.574 1.00 69.44 119 GLN A CA 1
ATOM 952 C C . GLN A 1 119 ? 15.128 -12.095 -5.939 1.00 69.44 119 GLN A C 1
ATOM 954 O O . GLN A 1 119 ? 14.335 -12.736 -6.628 1.00 69.44 119 GLN A O 1
ATOM 959 N N . ALA A 1 120 ? 14.916 -11.859 -4.642 1.00 73.62 120 ALA A N 1
ATOM 960 C CA . ALA A 1 120 ? 13.718 -12.311 -3.941 1.00 73.62 120 ALA A CA 1
ATOM 961 C C . ALA A 1 120 ? 12.461 -11.574 -4.433 1.00 73.62 120 ALA A C 1
ATOM 963 O O . ALA A 1 120 ? 11.440 -12.210 -4.683 1.00 73.62 120 ALA A O 1
ATOM 964 N N . LEU A 1 121 ? 12.554 -10.256 -4.639 1.00 73.31 121 LEU A N 1
ATOM 965 C CA . LEU A 1 121 ? 11.476 -9.435 -5.189 1.00 73.31 121 LEU A CA 1
ATOM 966 C C . LEU A 1 121 ? 11.148 -9.847 -6.625 1.00 73.31 121 LEU A C 1
ATOM 968 O O . LEU A 1 121 ? 9.984 -10.037 -6.942 1.00 73.31 121 LEU A O 1
ATOM 972 N N . LEU A 1 122 ? 12.153 -10.083 -7.471 1.00 68.31 122 LEU A N 1
ATOM 973 C CA . LEU A 1 122 ? 11.967 -10.568 -8.842 1.00 68.31 122 LEU A CA 1
ATOM 974 C C . LEU A 1 122 ? 11.280 -11.930 -8.894 1.00 68.31 122 LEU A C 1
ATOM 976 O O . LEU A 1 122 ? 10.495 -12.180 -9.799 1.00 68.31 122 LEU A O 1
ATOM 980 N N . ARG A 1 123 ? 11.554 -12.805 -7.924 1.00 67.44 123 ARG A N 1
ATOM 981 C CA . ARG A 1 123 ? 10.867 -14.095 -7.806 1.00 67.44 123 ARG A CA 1
ATOM 982 C C . ARG A 1 123 ? 9.418 -13.946 -7.326 1.00 67.44 123 ARG A C 1
ATOM 984 O O . ARG A 1 123 ? 8.605 -14.812 -7.632 1.00 67.44 123 ARG A O 1
ATOM 991 N N . ALA A 1 124 ? 9.121 -12.894 -6.564 1.00 66.12 124 ALA A N 1
ATOM 992 C CA . ALA A 1 124 ? 7.773 -12.563 -6.108 1.00 66.12 124 ALA A CA 1
ATOM 993 C C . ALA A 1 124 ? 6.945 -11.837 -7.183 1.00 66.12 124 ALA A C 1
ATOM 995 O O . ALA A 1 124 ? 5.734 -12.030 -7.241 1.00 66.12 124 ALA A O 1
ATOM 996 N N . VAL A 1 125 ? 7.583 -11.046 -8.055 1.00 67.69 125 VAL A N 1
ATOM 997 C CA . VAL A 1 125 ? 6.973 -10.560 -9.302 1.00 67.69 125 VAL A CA 1
ATOM 998 C C . VAL A 1 125 ? 6.688 -11.770 -10.188 1.00 67.69 125 VAL A C 1
ATOM 1000 O O . VAL A 1 125 ? 7.536 -12.660 -10.314 1.00 67.69 125 VAL A O 1
ATOM 1003 N N . ARG A 1 126 ? 5.514 -11.822 -10.825 1.00 62.34 126 ARG A N 1
ATOM 1004 C CA . ARG A 1 126 ? 5.152 -12.916 -11.731 1.00 62.34 126 ARG A CA 1
ATOM 1005 C C . ARG A 1 126 ? 5.967 -12.821 -13.016 1.00 62.34 126 ARG A C 1
ATOM 1007 O O . ARG A 1 126 ? 5.470 -12.471 -14.085 1.00 62.34 126 ARG A O 1
ATOM 1014 N N . CYS A 1 127 ? 7.228 -13.239 -12.950 1.00 51.75 127 CYS A N 1
ATOM 1015 C CA . CYS A 1 127 ? 8.126 -13.307 -14.101 1.00 51.75 127 CYS A CA 1
ATOM 1016 C C . CYS A 1 127 ? 7.569 -14.162 -15.253 1.00 51.75 127 CYS A C 1
ATOM 1018 O O . CYS A 1 127 ? 8.025 -14.022 -16.379 1.00 51.75 127 CYS A O 1
ATOM 1020 N N . HIS A 1 128 ? 6.570 -15.014 -15.003 1.00 48.09 128 HIS A N 1
ATOM 1021 C CA . HIS A 1 128 ? 5.852 -15.771 -16.034 1.00 48.09 128 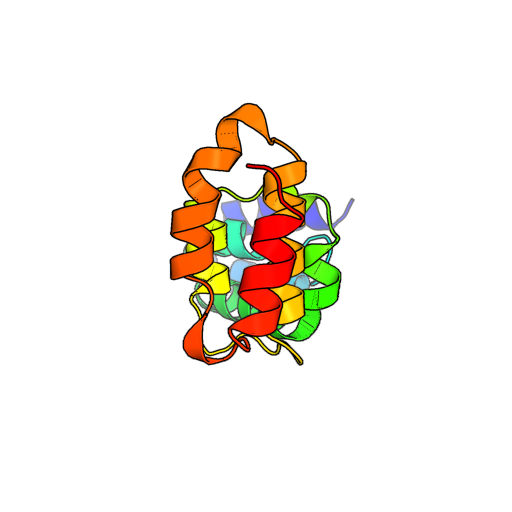HIS A CA 1
ATOM 1022 C C . HIS A 1 128 ? 4.988 -14.900 -16.964 1.00 48.09 128 HIS A C 1
ATOM 1024 O O . HIS A 1 128 ? 4.706 -15.322 -18.082 1.00 48.09 128 HIS A O 1
ATOM 1030 N N . SER A 1 129 ? 4.607 -13.691 -16.543 1.00 50.72 129 SER A N 1
ATOM 1031 C CA . SER A 1 129 ? 3.886 -12.715 -17.375 1.00 50.72 129 SER A CA 1
ATOM 1032 C C . SER A 1 129 ? 4.817 -11.706 -18.061 1.00 50.72 129 SER A C 1
ATOM 1034 O O . SER A 1 129 ? 4.383 -10.958 -18.937 1.00 50.72 129 SER A O 1
ATOM 1036 N N . LEU A 1 130 ? 6.100 -11.673 -17.688 1.00 54.91 130 LEU A N 1
ATOM 1037 C CA . LEU A 1 130 ? 7.107 -10.809 -18.299 1.00 54.91 130 LEU A CA 1
ATOM 1038 C C . LEU A 1 130 ? 7.826 -11.560 -19.418 1.00 54.91 130 LEU A C 1
ATOM 1040 O O . LEU A 1 130 ? 8.357 -12.651 -19.225 1.00 54.91 130 LEU A O 1
ATOM 1044 N N . THR A 1 131 ? 7.890 -10.958 -20.605 1.00 56.16 131 THR A N 1
ATOM 1045 C CA . THR A 1 131 ? 8.611 -11.552 -21.732 1.00 56.16 131 THR A CA 1
ATOM 1046 C C . THR A 1 131 ? 10.087 -11.739 -21.350 1.00 56.16 131 THR A C 1
ATOM 1048 O O . THR A 1 131 ? 10.711 -10.777 -20.889 1.00 56.16 131 THR A O 1
ATOM 1051 N N . PRO A 1 132 ? 10.699 -12.915 -21.587 1.00 58.28 132 PRO A N 1
ATOM 1052 C CA . PRO A 1 132 ? 12.092 -13.188 -21.210 1.00 58.28 132 PRO A CA 1
ATOM 1053 C C . PRO A 1 132 ? 13.084 -12.160 -21.780 1.00 58.28 132 PRO A C 1
ATOM 1055 O O . PRO A 1 132 ? 14.075 -11.830 -21.137 1.00 58.28 132 PRO A O 1
ATOM 1058 N N . HIS A 1 133 ? 12.769 -11.568 -22.935 1.00 59.62 133 HIS A N 1
ATOM 1059 C CA . HIS A 1 133 ? 13.542 -10.481 -23.540 1.00 59.62 133 HIS A CA 1
ATOM 1060 C C . HIS A 1 133 ? 13.548 -9.184 -22.704 1.00 59.62 133 HIS A C 1
ATOM 1062 O O . HIS A 1 133 ? 14.564 -8.497 -22.630 1.00 59.62 133 HIS A O 1
ATOM 1068 N N . PHE A 1 134 ? 12.433 -8.836 -22.052 1.00 63.19 134 PHE A N 1
ATOM 1069 C CA . PHE A 1 134 ? 12.348 -7.656 -21.182 1.00 63.19 134 PHE A CA 1
ATOM 1070 C C . PHE A 1 134 ? 13.159 -7.864 -19.899 1.00 63.19 134 PHE A C 1
ATOM 1072 O O . PHE A 1 134 ? 13.930 -6.987 -19.512 1.00 63.19 134 PHE A O 1
ATOM 1079 N N . LEU A 1 135 ? 13.049 -9.052 -19.296 1.00 61.94 135 LEU A N 1
ATOM 1080 C CA . LEU A 1 135 ? 13.853 -9.451 -18.138 1.00 61.94 135 LEU A CA 1
ATOM 1081 C C . LEU A 1 135 ? 15.349 -9.419 -18.459 1.00 61.94 135 LEU A C 1
ATOM 1083 O O . LEU A 1 135 ? 16.119 -8.815 -17.718 1.00 61.94 135 LEU A O 1
ATOM 1087 N N . GLN A 1 136 ? 15.759 -10.001 -19.587 1.00 60.81 136 GLN A N 1
ATOM 1088 C CA . GLN A 1 136 ? 17.162 -10.032 -19.997 1.00 60.81 136 GLN A CA 1
ATOM 1089 C C . GLN A 1 136 ? 17.721 -8.626 -20.258 1.00 60.81 136 GLN A C 1
ATOM 1091 O O . GLN A 1 136 ? 18.825 -8.314 -19.817 1.00 60.81 136 GLN A O 1
ATOM 1096 N N . MET A 1 137 ? 16.945 -7.749 -20.902 1.00 61.88 137 MET A N 1
ATOM 10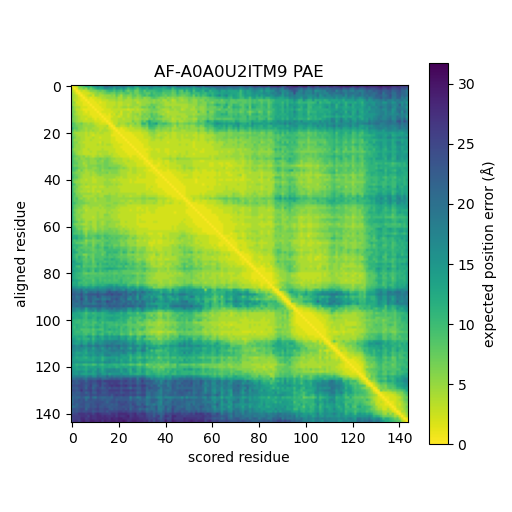97 C CA . MET A 1 137 ? 17.354 -6.366 -21.163 1.00 61.88 137 MET A CA 1
ATOM 1098 C C . MET A 1 137 ? 17.464 -5.537 -19.876 1.00 61.88 137 MET A C 1
ATOM 1100 O O . MET A 1 137 ? 18.372 -4.718 -19.742 1.00 61.88 137 MET A O 1
ATOM 1104 N N . GLN A 1 138 ? 16.555 -5.739 -18.920 1.00 61.62 138 GLN A N 1
ATOM 1105 C CA . GLN A 1 138 ? 16.579 -5.014 -17.650 1.00 61.62 138 GLN A CA 1
ATOM 1106 C C . GLN A 1 138 ? 17.652 -5.534 -16.693 1.00 61.62 138 GLN A C 1
ATOM 1108 O O . GLN A 1 138 ? 18.270 -4.726 -16.009 1.00 61.62 138 GLN A O 1
ATOM 1113 N N . LEU A 1 139 ? 17.927 -6.842 -16.686 1.00 63.19 139 LEU A N 1
ATOM 1114 C CA . LEU A 1 139 ? 19.050 -7.427 -15.948 1.00 63.19 139 LEU A CA 1
ATOM 1115 C C . LEU A 1 139 ? 20.404 -7.013 -16.541 1.00 63.19 139 LEU A C 1
ATOM 1117 O O . LEU A 1 139 ? 21.348 -6.825 -15.790 1.00 63.19 139 LEU A O 1
ATOM 1121 N N . GLN A 1 140 ? 20.503 -6.810 -17.860 1.00 58.16 140 GLN A N 1
ATOM 1122 C CA . GLN A 1 140 ? 21.704 -6.229 -18.478 1.00 58.16 140 GLN A CA 1
ATOM 1123 C C . GLN A 1 140 ? 21.864 -4.730 -18.187 1.00 58.16 140 GLN A C 1
ATOM 1125 O O . GLN A 1 140 ? 22.986 -4.251 -18.081 1.00 58.16 140 GLN A O 1
ATOM 1130 N N . LYS A 1 141 ? 20.761 -3.976 -18.076 1.00 56.28 141 LYS A N 1
ATOM 1131 C CA . LYS A 1 141 ? 20.789 -2.542 -17.727 1.00 56.28 141 LYS A CA 1
ATOM 1132 C C . LYS A 1 141 ? 21.012 -2.282 -16.241 1.00 56.28 141 LYS A C 1
ATOM 1134 O O . LYS A 1 141 ? 21.556 -1.242 -15.879 1.00 56.28 141 LYS A O 1
ATOM 1139 N N . CYS A 1 142 ? 20.535 -3.174 -15.385 1.00 51.97 142 CYS A N 1
ATOM 1140 C CA . CYS A 1 142 ? 20.828 -3.157 -13.965 1.00 51.97 142 CYS A CA 1
ATOM 1141 C C . CYS A 1 142 ? 22.142 -3.914 -13.771 1.00 51.97 142 CYS A C 1
ATOM 1143 O O . CYS A 1 142 ? 22.108 -5.089 -13.429 1.00 51.97 142 CYS A O 1
ATOM 1145 N N . GLU A 1 143 ? 23.283 -3.260 -14.017 1.00 43.31 143 GLU A N 1
ATOM 1146 C CA . GLU A 1 143 ? 24.592 -3.763 -13.578 1.00 43.31 143 GLU A CA 1
ATOM 1147 C C . GLU A 1 143 ? 24.605 -3.828 -12.042 1.00 43.31 143 GLU A C 1
ATOM 1149 O O . GLU A 1 143 ? 24.966 -2.890 -11.323 1.00 43.31 143 GLU A O 1
ATOM 1154 N N . ILE A 1 144 ? 24.098 -4.959 -11.565 1.00 48.03 144 ILE A N 1
ATOM 1155 C CA . ILE A 1 144 ? 24.065 -5.458 -10.200 1.00 48.03 144 ILE A CA 1
ATOM 1156 C C . ILE A 1 144 ? 25.115 -6.574 -10.091 1.00 48.03 144 ILE A C 1
ATOM 1158 O O . ILE A 1 144 ? 25.277 -7.316 -11.074 1.00 48.03 144 ILE A O 1
#

Mean predicted aligned error: 9.2 Å

pLDDT: mean 76.63, std 11.6, range [43.31, 89.31]

Radius of gyration: 17.18 Å; Cα contacts (8 Å, |Δi|>4): 124; chains: 1; bounding box: 44×34×48 Å